Protein AF-A0A0W1RDR9-F1 (afdb_monomer_lite)

Structure (mmCIF, N/CA/C/O backbone):
data_AF-A0A0W1RDR9-F1
#
_entry.id   AF-A0A0W1RDR9-F1
#
loop_
_atom_site.group_PDB
_atom_site.id
_atom_site.type_symbol
_atom_site.label_atom_id
_atom_site.label_alt_id
_atom_site.label_comp_id
_atom_site.label_asym_id
_atom_site.label_entity_id
_atom_site.label_seq_id
_atom_site.pdbx_PDB_ins_code
_atom_site.Cartn_x
_atom_site.Cartn_y
_atom_site.Cartn_z
_atom_site.occupancy
_atom_site.B_iso_or_equiv
_atom_site.auth_seq_id
_atom_site.auth_comp_id
_atom_site.auth_asym_id
_atom_site.auth_atom_id
_atom_site.pdbx_PDB_model_num
ATOM 1 N N . MET A 1 1 ? 0.461 -3.476 -5.724 1.00 96.25 1 MET A N 1
ATOM 2 C CA . MET A 1 1 ? -0.082 -3.752 -4.376 1.00 96.25 1 MET A CA 1
ATOM 3 C C . MET A 1 1 ? -1.140 -2.717 -4.108 1.00 96.25 1 MET A C 1
ATOM 5 O O . MET A 1 1 ? -0.832 -1.532 -4.246 1.00 96.25 1 MET A O 1
ATOM 9 N N . PHE A 1 2 ? -2.326 -3.173 -3.743 1.00 97.62 2 PHE A N 1
ATOM 10 C CA . PHE A 1 2 ? -3.511 -2.345 -3.570 1.00 97.62 2 PHE A CA 1
ATOM 11 C C . PHE A 1 2 ? -3.993 -2.431 -2.129 1.00 97.62 2 PHE A C 1
ATOM 13 O O . PHE A 1 2 ? -3.816 -3.464 -1.475 1.00 97.62 2 PHE A O 1
ATOM 20 N N . ASP A 1 3 ? -4.513 -1.323 -1.615 1.00 96.81 3 ASP A N 1
ATOM 21 C CA . ASP A 1 3 ? -5.036 -1.281 -0.256 1.00 96.81 3 ASP A CA 1
ATOM 22 C C . ASP A 1 3 ? -6.482 -1.795 -0.153 1.00 96.81 3 ASP A C 1
ATOM 24 O O . ASP A 1 3 ? -7.035 -2.343 -1.110 1.00 96.81 3 ASP A O 1
ATOM 28 N N . LEU A 1 4 ? -7.077 -1.703 1.037 1.00 96.06 4 LEU A N 1
ATOM 29 C CA . LEU A 1 4 ? -8.448 -2.146 1.302 1.00 96.06 4 LEU A CA 1
ATOM 30 C C . LEU A 1 4 ? -9.504 -1.387 0.475 1.00 96.06 4 LEU A C 1
ATOM 32 O O . LEU A 1 4 ? -10.586 -1.934 0.282 1.00 96.06 4 LEU A O 1
ATOM 36 N N . ASP A 1 5 ? -9.177 -0.200 -0.054 1.00 94.69 5 ASP A N 1
ATOM 37 C CA . ASP A 1 5 ? -10.055 0.608 -0.918 1.00 94.69 5 ASP A CA 1
ATOM 38 C C . ASP A 1 5 ? -9.714 0.468 -2.407 1.00 94.69 5 ASP A C 1
ATOM 40 O O . ASP A 1 5 ? -10.122 1.303 -3.217 1.00 94.69 5 ASP A O 1
ATOM 44 N N . ASP A 1 6 ? -8.910 -0.534 -2.767 1.00 95.62 6 ASP A N 1
ATOM 45 C CA . ASP A 1 6 ? -8.413 -0.734 -4.128 1.00 95.62 6 ASP A CA 1
ATOM 46 C C . ASP A 1 6 ? -7.571 0.449 -4.656 1.00 95.62 6 ASP A C 1
ATOM 48 O O . ASP A 1 6 ? -7.431 0.683 -5.859 1.00 95.62 6 ASP A O 1
ATOM 52 N N . ARG A 1 7 ? -6.957 1.234 -3.756 1.00 96.38 7 ARG A N 1
ATOM 53 C CA . ARG A 1 7 ? -6.041 2.305 -4.162 1.00 96.38 7 ARG A CA 1
ATOM 54 C C . ARG A 1 7 ? -4.634 1.731 -4.347 1.00 96.38 7 ARG A C 1
ATOM 56 O O . ARG A 1 7 ? -4.140 0.992 -3.487 1.00 96.38 7 ARG A O 1
ATOM 63 N N . PRO A 1 8 ? -3.914 2.097 -5.423 1.00 96.88 8 PRO A N 1
ATOM 64 C CA . PRO A 1 8 ? -2.542 1.650 -5.623 1.00 96.88 8 PRO A CA 1
ATOM 65 C C . PRO A 1 8 ? -1.614 2.175 -4.519 1.00 96.88 8 PRO A C 1
ATOM 67 O O . PRO A 1 8 ? -1.254 3.352 -4.475 1.00 96.88 8 PRO A O 1
ATOM 70 N N . ALA A 1 9 ? -1.170 1.286 -3.638 1.00 96.62 9 ALA A N 1
ATOM 71 C CA . ALA A 1 9 ? -0.286 1.644 -2.536 1.00 96.62 9 ALA A CA 1
ATOM 72 C C . ALA A 1 9 ? 1.178 1.630 -2.974 1.00 96.62 9 ALA A C 1
ATOM 74 O O . ALA A 1 9 ? 1.926 2.579 -2.731 1.00 96.62 9 ALA A O 1
ATOM 75 N N . TYR A 1 10 ? 1.598 0.543 -3.628 1.00 95.38 10 TYR A N 1
ATOM 76 C CA . TYR A 1 10 ? 2.999 0.321 -3.973 1.00 95.38 10 TYR A CA 1
ATOM 77 C C . TYR A 1 10 ? 3.183 -0.525 -5.237 1.00 95.38 10 TYR A C 1
ATOM 79 O O . TYR A 1 10 ? 2.541 -1.566 -5.415 1.00 95.38 10 TYR A O 1
ATOM 87 N N . VAL A 1 11 ? 4.133 -0.110 -6.073 1.00 95.25 11 VAL A N 1
ATOM 88 C CA . VAL A 1 11 ? 4.647 -0.855 -7.229 1.00 95.25 11 VAL A CA 1
ATOM 89 C C . VAL A 1 11 ? 6.121 -1.176 -6.998 1.00 95.25 11 VAL A C 1
ATOM 91 O O . VAL A 1 11 ? 6.881 -0.354 -6.482 1.00 95.25 11 VAL A O 1
ATOM 94 N N . GLY A 1 12 ? 6.541 -2.376 -7.386 1.00 93.25 12 GLY A N 1
ATOM 95 C CA . GLY A 1 12 ? 7.943 -2.761 -7.347 1.00 93.25 12 GLY A CA 1
ATOM 96 C C . GLY A 1 12 ? 8.227 -3.979 -8.210 1.00 93.25 12 GLY A C 1
ATOM 97 O O . GLY A 1 12 ? 7.342 -4.787 -8.478 1.00 93.25 12 GLY A O 1
ATOM 98 N N . ARG A 1 13 ? 9.486 -4.130 -8.606 1.00 93.56 13 ARG A N 1
ATOM 99 C CA . ARG A 1 13 ? 9.981 -5.290 -9.357 1.00 93.56 13 ARG A CA 1
ATOM 100 C C . ARG A 1 13 ? 10.571 -6.391 -8.474 1.00 93.56 13 ARG A C 1
ATOM 102 O O . ARG A 1 13 ? 11.168 -6.135 -7.425 1.00 93.56 13 ARG A O 1
ATOM 109 N N . SER A 1 14 ? 10.450 -7.635 -8.932 1.00 93.81 14 SER A N 1
ATOM 110 C CA . SER A 1 14 ? 11.093 -8.806 -8.330 1.00 93.81 14 SER A CA 1
ATOM 111 C C . SER A 1 14 ? 11.322 -9.887 -9.383 1.00 93.81 14 SER A C 1
ATOM 113 O O . SER A 1 14 ? 10.470 -10.096 -10.237 1.00 93.81 14 SER A O 1
ATOM 115 N N . SER A 1 15 ? 12.428 -10.626 -9.280 1.00 92.62 15 SER A N 1
ATOM 116 C CA . SER A 1 15 ? 12.657 -11.844 -10.073 1.00 92.62 15 SER A CA 1
ATOM 117 C C . SER A 1 15 ? 11.939 -13.075 -9.508 1.00 92.62 15 SER A C 1
ATOM 119 O O . SER A 1 15 ? 11.859 -14.107 -10.167 1.00 92.62 15 SER A O 1
ATOM 121 N N . ASN A 1 16 ? 11.433 -12.991 -8.274 1.00 93.50 16 ASN A N 1
ATOM 122 C CA . ASN A 1 16 ? 10.661 -14.047 -7.629 1.00 93.50 16 ASN A CA 1
ATOM 123 C C . ASN A 1 16 ? 9.558 -13.420 -6.768 1.00 93.50 16 ASN A C 1
ATOM 125 O O . ASN A 1 16 ? 9.820 -12.900 -5.676 1.00 93.50 16 ASN A O 1
ATOM 129 N N . LEU A 1 17 ? 8.325 -13.438 -7.277 1.00 92.62 17 LEU A N 1
ATOM 130 C CA . LEU A 1 17 ? 7.164 -12.857 -6.603 1.00 92.62 17 LEU A CA 1
ATOM 131 C C . LEU A 1 17 ? 6.919 -13.515 -5.241 1.00 92.62 17 LEU A C 1
ATOM 133 O O . LEU A 1 17 ? 6.840 -12.817 -4.235 1.00 92.62 17 LEU A O 1
ATOM 137 N N . TYR A 1 18 ? 6.896 -14.849 -5.178 1.00 91.69 18 TYR A N 1
ATOM 138 C CA . TYR A 1 18 ? 6.621 -15.588 -3.942 1.00 91.69 18 TYR A CA 1
ATOM 139 C C . TYR A 1 18 ? 7.607 -15.244 -2.817 1.00 91.69 18 TYR A C 1
ATOM 141 O O . TYR A 1 18 ? 7.209 -14.920 -1.696 1.00 91.69 18 TYR A O 1
ATOM 149 N N . SER A 1 19 ? 8.909 -15.243 -3.120 1.00 92.50 19 SER A N 1
ATOM 150 C CA . SER A 1 19 ? 9.940 -14.866 -2.150 1.00 92.50 19 SER A CA 1
ATOM 151 C C . SER A 1 19 ? 9.763 -13.425 -1.672 1.00 92.50 19 SER A C 1
ATOM 153 O O . SER A 1 19 ? 9.990 -13.139 -0.495 1.00 92.50 19 SER A O 1
ATOM 155 N N . ARG A 1 20 ? 9.358 -12.515 -2.565 1.00 92.88 20 ARG A N 1
ATOM 156 C CA . ARG A 1 20 ? 9.165 -11.100 -2.240 1.00 92.88 20 ARG A CA 1
ATOM 157 C C . ARG A 1 20 ? 7.918 -10.870 -1.390 1.00 92.88 20 ARG A C 1
ATOM 159 O O . ARG A 1 20 ? 7.996 -10.142 -0.405 1.00 92.88 20 ARG A O 1
ATOM 166 N N . LEU A 1 21 ? 6.812 -11.546 -1.692 1.00 92.94 21 LEU A N 1
ATOM 167 C CA . LEU A 1 21 ? 5.604 -11.522 -0.866 1.00 92.94 21 LEU A CA 1
ATOM 168 C C . LEU A 1 21 ? 5.887 -12.076 0.534 1.00 92.94 21 LEU A C 1
ATOM 170 O O . LEU A 1 21 ? 5.563 -11.429 1.527 1.00 92.94 21 LEU A O 1
ATOM 174 N N . ARG A 1 22 ? 6.602 -13.204 0.643 1.00 91.75 22 ARG A N 1
ATOM 175 C CA . ARG A 1 22 ? 7.029 -13.738 1.947 1.00 91.75 22 ARG A CA 1
ATOM 176 C C . ARG A 1 22 ? 7.903 -12.740 2.713 1.00 91.75 22 ARG A C 1
ATOM 178 O O . ARG A 1 22 ? 7.778 -12.626 3.931 1.00 91.75 22 ARG A O 1
ATOM 185 N N . GLN A 1 23 ? 8.776 -12.013 2.019 1.00 89.69 23 GLN A N 1
ATOM 186 C CA . GLN A 1 23 ? 9.603 -10.968 2.622 1.00 89.69 23 GLN A CA 1
ATOM 187 C C . GLN A 1 23 ? 8.761 -9.818 3.195 1.00 89.69 23 GLN A C 1
ATOM 189 O O . GLN A 1 23 ? 9.048 -9.327 4.285 1.00 89.69 23 GLN A O 1
ATOM 194 N N . HIS A 1 24 ? 7.727 -9.392 2.471 1.00 90.62 24 HIS A N 1
ATOM 195 C CA . HIS A 1 24 ? 6.866 -8.287 2.880 1.00 90.62 24 HIS A CA 1
ATOM 196 C C . HIS A 1 24 ? 5.888 -8.680 3.991 1.00 90.62 24 HIS A C 1
ATOM 198 O O . HIS A 1 24 ? 5.862 -8.026 5.027 1.00 90.62 24 HIS A O 1
ATOM 204 N N . PHE A 1 25 ? 5.128 -9.758 3.803 1.00 89.56 25 PHE A N 1
ATOM 205 C CA . PHE A 1 25 ? 3.964 -10.068 4.640 1.00 89.56 25 PHE A CA 1
ATOM 206 C C . PHE A 1 25 ? 4.263 -11.047 5.780 1.00 89.56 25 PHE A C 1
ATOM 208 O O . PHE A 1 25 ? 3.629 -10.972 6.827 1.00 89.56 25 PHE A O 1
ATOM 215 N N . VAL A 1 26 ? 5.258 -11.930 5.619 1.00 86.88 26 VAL A N 1
ATOM 216 C CA . VAL A 1 26 ? 5.592 -12.948 6.634 1.00 86.88 26 VAL A CA 1
ATOM 217 C C . VAL A 1 26 ? 6.809 -12.539 7.456 1.00 86.88 26 VAL A C 1
ATOM 219 O O . VAL A 1 26 ? 6.754 -12.511 8.679 1.00 86.88 26 VAL A O 1
ATOM 222 N N . ARG A 1 27 ? 7.929 -12.232 6.793 1.00 87.31 27 ARG A N 1
ATOM 223 C CA . ARG A 1 27 ? 9.191 -11.882 7.470 1.00 87.31 27 ARG A CA 1
ATOM 224 C C . ARG A 1 27 ? 9.260 -10.415 7.882 1.00 87.31 27 ARG A C 1
ATOM 226 O O . ARG A 1 27 ? 9.942 -10.102 8.849 1.00 87.31 27 ARG A O 1
ATOM 233 N N . GLN A 1 28 ? 8.591 -9.539 7.131 1.00 84.31 28 GLN A N 1
ATOM 234 C CA . GLN A 1 28 ? 8.549 -8.089 7.346 1.00 84.31 28 GLN A CA 1
ATOM 235 C C . GLN A 1 28 ? 9.934 -7.414 7.389 1.00 84.31 28 GLN A C 1
ATOM 237 O O . GLN A 1 28 ? 10.114 -6.358 7.992 1.00 84.31 28 GLN A O 1
ATOM 242 N N . ASP A 1 29 ? 10.924 -7.996 6.709 1.00 83.62 29 ASP A N 1
ATOM 243 C CA . ASP A 1 29 ? 12.325 -7.554 6.728 1.00 83.62 29 ASP A CA 1
ATOM 244 C C . ASP A 1 29 ? 12.770 -6.876 5.421 1.00 83.62 29 ASP A C 1
ATOM 246 O O . ASP A 1 29 ? 13.937 -6.530 5.238 1.00 83.62 29 ASP A O 1
ATOM 250 N N . SER A 1 30 ? 11.837 -6.640 4.499 1.00 80.81 30 SER A N 1
ATOM 251 C CA . SER A 1 30 ? 12.070 -5.754 3.355 1.00 80.81 30 SER A CA 1
ATOM 252 C C . SER A 1 30 ? 12.222 -4.300 3.811 1.00 80.81 30 SER A C 1
ATOM 254 O O . SER A 1 30 ? 11.514 -3.887 4.723 1.00 80.81 30 SER A O 1
ATOM 256 N N . SER A 1 31 ? 13.028 -3.485 3.124 1.00 77.62 31 SER A N 1
ATOM 257 C CA . SER A 1 31 ? 13.145 -2.042 3.416 1.00 77.62 31 SER A CA 1
ATOM 258 C C . SER A 1 31 ? 11.802 -1.300 3.383 1.00 77.62 31 SER A C 1
ATOM 260 O O . SER A 1 31 ? 11.573 -0.369 4.146 1.00 77.62 31 SER A O 1
ATOM 262 N N . VAL A 1 32 ? 10.881 -1.732 2.523 1.00 78.25 32 VAL A N 1
ATOM 263 C CA . VAL A 1 32 ? 9.556 -1.118 2.378 1.00 78.25 32 VAL A CA 1
ATOM 264 C C . VAL A 1 32 ? 8.656 -1.410 3.590 1.00 78.25 32 VAL A C 1
ATOM 266 O O . VAL A 1 32 ? 7.821 -0.592 3.948 1.00 78.25 32 VAL A O 1
ATOM 269 N N . VAL A 1 33 ? 8.850 -2.525 4.293 1.00 75.69 33 VAL A N 1
ATOM 270 C CA . VAL A 1 33 ? 8.049 -2.867 5.487 1.00 75.69 33 VAL A CA 1
ATOM 271 C C . VAL A 1 33 ? 8.796 -2.522 6.777 1.00 75.69 33 VAL A C 1
ATOM 273 O O . VAL A 1 33 ? 8.219 -1.983 7.721 1.00 75.69 33 VAL A O 1
ATOM 276 N N . SER A 1 34 ? 10.109 -2.745 6.815 1.00 72.56 34 SER A N 1
ATOM 277 C CA . SER A 1 34 ? 10.935 -2.545 8.005 1.00 72.56 34 SER A CA 1
ATOM 278 C C . SER A 1 34 ? 10.970 -1.084 8.450 1.00 72.56 34 SER A C 1
ATOM 280 O O . SER A 1 34 ? 10.968 -0.824 9.652 1.00 72.56 34 SER A O 1
ATOM 282 N N . TYR A 1 35 ? 10.881 -0.127 7.522 1.00 74.81 35 TYR A N 1
ATOM 283 C CA . TYR A 1 35 ? 10.766 1.302 7.839 1.00 74.81 35 TYR A CA 1
ATOM 284 C C . TYR A 1 35 ? 9.321 1.800 7.987 1.00 74.81 35 TYR A C 1
ATOM 286 O O . TYR A 1 35 ? 9.112 2.999 8.138 1.00 74.81 35 TYR A O 1
ATOM 294 N N . GLY A 1 36 ? 8.330 0.899 7.971 1.00 84.19 36 GLY A N 1
ATOM 295 C CA . GLY A 1 36 ? 6.913 1.263 8.049 1.00 84.19 36 GLY A CA 1
ATOM 296 C C . GLY A 1 36 ? 6.427 2.016 6.814 1.00 84.19 36 GLY A C 1
ATOM 297 O O . GLY A 1 36 ? 5.507 2.811 6.912 1.00 84.19 36 GLY A O 1
ATOM 298 N N . ARG A 1 37 ? 7.073 1.828 5.653 1.00 89.75 37 ARG A N 1
ATOM 299 C CA . ARG A 1 37 ? 6.603 2.479 4.426 1.00 89.75 37 ARG A CA 1
ATOM 300 C C . ARG A 1 37 ? 5.277 1.871 3.985 1.00 89.75 37 ARG A C 1
ATOM 302 O O . ARG A 1 37 ? 4.329 2.601 3.733 1.00 89.75 37 ARG A O 1
ATOM 309 N N . LEU A 1 38 ? 5.211 0.547 3.962 1.00 92.31 38 LEU A N 1
ATOM 310 C CA . LEU A 1 38 ? 3.996 -0.216 3.715 1.00 92.31 38 LEU A CA 1
ATOM 311 C C . LEU A 1 38 ? 3.363 -0.641 5.038 1.00 92.31 38 LEU A C 1
ATOM 313 O O . LEU A 1 38 ? 4.013 -1.280 5.872 1.00 92.31 38 LEU A O 1
ATOM 317 N N . ASP A 1 39 ? 2.086 -0.321 5.194 1.00 93.75 39 ASP A N 1
ATOM 318 C CA . ASP A 1 39 ? 1.258 -0.855 6.262 1.00 93.75 39 ASP A CA 1
ATOM 319 C C . ASP A 1 39 ? 0.580 -2.135 5.780 1.00 93.75 39 ASP A C 1
ATOM 321 O O . ASP A 1 39 ? -0.425 -2.093 5.083 1.00 93.75 39 ASP A O 1
ATOM 325 N N . ILE A 1 40 ? 1.154 -3.289 6.123 1.00 92.19 40 ILE A N 1
ATOM 326 C CA . ILE A 1 40 ? 0.665 -4.591 5.642 1.00 92.19 40 ILE A CA 1
ATOM 327 C C . ILE A 1 40 ? -0.767 -4.908 6.086 1.00 92.19 40 ILE A C 1
ATOM 329 O O . ILE A 1 40 ? -1.395 -5.788 5.505 1.00 92.19 40 ILE A O 1
ATOM 333 N N . TRP A 1 41 ? -1.264 -4.241 7.134 1.00 94.12 41 TRP A N 1
ATOM 334 C CA . TRP A 1 41 ? -2.640 -4.418 7.583 1.00 94.12 41 TRP A CA 1
ATOM 335 C C . TRP A 1 41 ? -3.638 -3.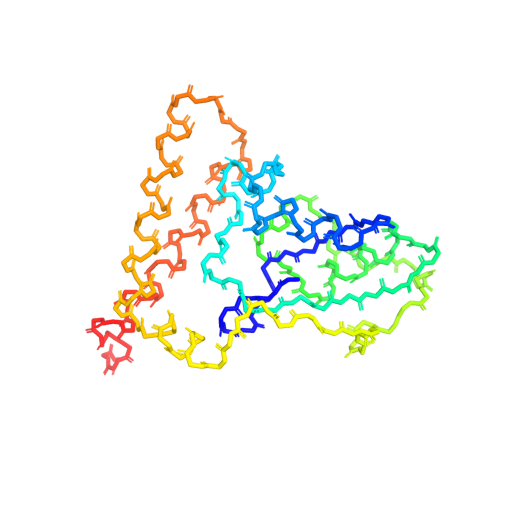925 6.532 1.00 94.12 41 TRP A C 1
ATOM 337 O O . TRP A 1 41 ? -4.720 -4.489 6.394 1.00 94.12 41 TRP A O 1
ATOM 347 N N . ASP A 1 42 ? -3.234 -2.904 5.784 1.00 94.69 42 ASP A N 1
ATOM 348 C CA . ASP A 1 42 ? -4.063 -2.152 4.853 1.00 94.69 42 ASP A CA 1
ATOM 349 C C . ASP A 1 42 ? -3.995 -2.708 3.427 1.00 94.69 42 ASP A C 1
ATOM 351 O O . ASP A 1 42 ? -4.681 -2.190 2.567 1.00 94.69 42 ASP A O 1
ATOM 355 N N . ILE A 1 43 ? -3.172 -3.727 3.140 1.00 96.12 43 ILE A N 1
ATOM 356 C CA . ILE A 1 43 ? -3.019 -4.275 1.781 1.00 96.12 43 ILE A CA 1
ATOM 357 C C . ILE A 1 43 ? -3.968 -5.454 1.577 1.00 96.12 43 ILE A C 1
ATOM 359 O O . ILE A 1 43 ? -3.881 -6.444 2.307 1.00 96.12 43 ILE A O 1
ATOM 363 N N . SER A 1 44 ? -4.832 -5.354 0.566 1.00 96.62 44 SER A N 1
ATOM 364 C CA . SER A 1 44 ? -5.835 -6.368 0.223 1.00 96.62 44 SER A CA 1
ATOM 365 C C . SER A 1 44 ? -5.274 -7.417 -0.736 1.00 96.62 44 SER A C 1
ATOM 367 O O . SER A 1 44 ? -5.295 -8.611 -0.437 1.00 96.62 44 SER A O 1
ATOM 369 N N . HIS A 1 45 ? -4.692 -6.971 -1.850 1.00 97.06 45 HIS A N 1
ATOM 370 C CA . HIS A 1 45 ? -4.220 -7.854 -2.908 1.00 97.06 45 HIS A CA 1
ATOM 371 C C . HIS A 1 45 ? -2.998 -7.307 -3.657 1.00 97.06 45 HIS A C 1
ATOM 373 O O . HIS A 1 45 ? -2.539 -6.162 -3.502 1.00 97.06 45 HIS A O 1
ATOM 379 N N . VAL A 1 46 ? -2.412 -8.185 -4.470 1.00 97.75 46 VAL A N 1
ATOM 380 C CA . VAL A 1 46 ? -1.259 -7.879 -5.314 1.00 97.75 46 VAL A CA 1
ATOM 381 C C . VAL A 1 46 ? -1.484 -8.378 -6.726 1.00 97.75 46 VAL A C 1
ATOM 383 O O . VAL A 1 46 ? -1.400 -9.578 -6.982 1.00 97.75 46 VAL A O 1
ATOM 386 N N . ASP A 1 47 ? -1.624 -7.438 -7.645 1.00 98.12 47 ASP A N 1
ATOM 387 C CA . ASP A 1 47 ? -1.490 -7.720 -9.066 1.00 98.12 47 ASP A CA 1
ATOM 388 C C . ASP A 1 47 ? -0.029 -7.853 -9.478 1.00 98.12 47 ASP A C 1
ATOM 390 O O . ASP A 1 47 ? 0.860 -7.151 -8.969 1.00 98.12 47 ASP A O 1
ATOM 394 N N . TRP A 1 48 ? 0.219 -8.762 -10.417 1.00 97.75 48 TRP A N 1
ATOM 395 C CA . TRP A 1 48 ? 1.536 -8.980 -10.986 1.00 97.75 48 TRP A CA 1
ATOM 396 C C . TRP A 1 48 ? 1.494 -9.170 -12.501 1.00 97.75 48 TRP A C 1
ATOM 398 O O . TRP A 1 48 ? 0.534 -9.672 -13.080 1.00 97.75 48 TRP A O 1
ATOM 408 N N . TRP A 1 49 ? 2.606 -8.783 -13.121 1.00 97.25 49 TRP A N 1
ATOM 409 C CA . TRP A 1 49 ? 2.874 -8.911 -14.545 1.00 97.25 49 TRP A CA 1
ATOM 410 C C . TRP A 1 49 ? 4.242 -9.562 -14.737 1.00 97.25 49 TRP A C 1
ATOM 412 O O . TRP A 1 49 ? 5.206 -9.231 -14.039 1.00 97.25 49 TRP A O 1
ATOM 422 N N . SER A 1 50 ? 4.334 -10.465 -15.702 1.00 95.75 50 SER A N 1
ATOM 423 C CA . SER A 1 50 ? 5.573 -11.029 -16.220 1.00 95.75 50 SER A CA 1
ATOM 424 C C . SER A 1 50 ? 6.058 -10.206 -17.397 1.00 95.75 50 SER A C 1
ATOM 426 O O . SER A 1 50 ? 5.298 -9.805 -18.270 1.00 95.75 50 SER A O 1
ATOM 428 N N . THR A 1 51 ? 7.356 -9.946 -17.425 1.00 95.06 51 THR A N 1
ATOM 429 C CA . THR A 1 51 ? 7.977 -9.113 -18.451 1.00 95.06 51 THR A CA 1
ATOM 430 C C . THR A 1 51 ? 9.463 -9.413 -18.507 1.00 95.06 51 THR A C 1
ATOM 432 O O . THR A 1 51 ? 10.095 -9.673 -17.480 1.00 95.06 51 THR A O 1
ATOM 435 N N . GLU A 1 52 ? 10.043 -9.337 -19.701 1.00 93.25 52 GLU A N 1
ATOM 436 C CA . GLU A 1 52 ? 11.500 -9.358 -19.868 1.00 93.25 52 GLU A CA 1
ATOM 437 C C . GLU A 1 52 ? 12.112 -7.958 -19.671 1.00 93.25 52 GLU A C 1
ATOM 439 O O . GLU A 1 52 ? 13.325 -7.810 -19.516 1.00 93.25 52 GLU A O 1
ATOM 444 N N . LYS A 1 53 ? 11.273 -6.913 -19.635 1.00 93.06 53 LYS A N 1
ATOM 445 C CA . LYS A 1 53 ? 11.649 -5.494 -19.573 1.00 93.06 53 LYS A CA 1
ATOM 446 C C . LYS A 1 53 ? 11.294 -4.857 -18.227 1.00 93.06 53 LYS A C 1
ATOM 448 O O . LYS A 1 53 ? 10.756 -3.748 -18.179 1.00 93.06 53 LYS A O 1
ATOM 453 N N . ASP A 1 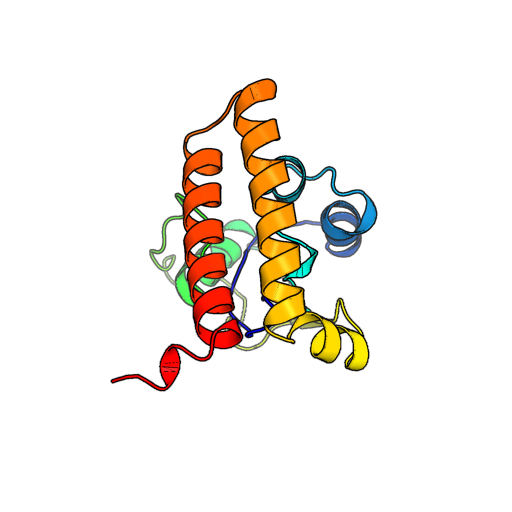54 ? 11.644 -5.539 -17.135 1.00 91.25 54 ASP A N 1
ATOM 454 C CA . ASP A 1 54 ? 11.262 -5.212 -15.749 1.00 91.25 54 ASP A CA 1
ATOM 455 C C . ASP A 1 54 ? 11.322 -3.713 -15.401 1.00 91.25 54 ASP A C 1
ATOM 457 O O . ASP A 1 54 ? 10.355 -3.160 -14.888 1.00 91.25 54 ASP A O 1
ATOM 461 N N . LYS A 1 55 ? 12.421 -3.021 -15.719 1.00 90.81 55 LYS A N 1
ATOM 462 C CA . LYS A 1 55 ? 12.616 -1.599 -15.392 1.00 90.81 55 LYS A CA 1
ATOM 463 C C . LYS A 1 55 ? 11.665 -0.666 -16.138 1.00 90.81 55 LYS A C 1
ATOM 465 O O . LYS A 1 55 ? 11.194 0.309 -15.562 1.00 90.81 55 LYS A O 1
ATOM 470 N N . ILE A 1 56 ? 11.440 -0.909 -17.430 1.00 91.88 56 ILE A N 1
ATOM 471 C CA . ILE A 1 56 ? 10.585 -0.044 -18.257 1.00 91.88 56 ILE A CA 1
ATOM 472 C C . ILE A 1 56 ? 9.122 -0.307 -17.902 1.00 91.88 56 ILE A C 1
ATOM 474 O O . ILE A 1 56 ? 8.355 0.637 -17.733 1.00 91.88 56 ILE A O 1
ATOM 478 N N . SER A 1 57 ? 8.764 -1.574 -17.713 1.00 93.50 57 SER A N 1
ATOM 479 C CA . SER A 1 57 ? 7.435 -1.989 -17.271 1.00 93.50 57 SER A CA 1
ATOM 480 C C . SER A 1 57 ? 7.109 -1.466 -15.862 1.00 93.50 57 SER A C 1
ATOM 482 O O . SER A 1 57 ? 6.014 -0.957 -15.649 1.00 93.50 57 SER A O 1
ATOM 484 N N . GLU A 1 58 ? 8.068 -1.464 -14.924 1.00 93.81 58 GLU A N 1
ATOM 485 C CA . GLU A 1 58 ? 7.912 -0.830 -13.601 1.00 93.81 58 GLU A CA 1
ATOM 486 C C . GLU A 1 58 ? 7.623 0.673 -13.730 1.00 93.81 58 GLU A C 1
ATOM 488 O O . GLU A 1 58 ? 6.686 1.163 -13.105 1.00 93.81 58 GLU A O 1
ATOM 493 N N . LYS A 1 59 ? 8.365 1.406 -14.576 1.00 92.94 59 LYS A N 1
ATOM 494 C CA . LYS A 1 59 ? 8.083 2.830 -14.841 1.00 92.94 59 LYS A CA 1
ATOM 495 C C . LYS A 1 59 ? 6.685 3.046 -15.426 1.00 92.94 59 LYS A C 1
ATOM 497 O O . LYS A 1 59 ? 5.995 3.971 -15.010 1.00 92.94 59 LYS A O 1
ATOM 502 N N . ALA A 1 60 ? 6.259 2.197 -16.360 1.00 93.38 60 ALA A N 1
ATOM 503 C CA . ALA A 1 60 ? 4.928 2.281 -16.955 1.00 93.38 60 ALA A CA 1
ATOM 504 C C . ALA A 1 60 ? 3.821 2.054 -15.911 1.00 93.38 60 ALA A C 1
ATOM 506 O O . ALA A 1 60 ? 2.892 2.852 -15.839 1.00 93.38 60 ALA A O 1
ATOM 507 N N . LEU A 1 61 ? 3.962 1.041 -15.048 1.00 94.81 61 LEU A N 1
ATOM 508 C CA . LEU A 1 61 ? 3.035 0.783 -13.938 1.00 94.81 61 LEU A CA 1
ATOM 509 C C . LEU A 1 61 ? 3.022 1.928 -12.916 1.00 94.81 61 LEU A C 1
ATOM 511 O O . LEU A 1 61 ? 1.962 2.302 -12.420 1.00 94.81 61 LEU A O 1
ATOM 515 N N . LEU A 1 62 ? 4.183 2.520 -12.616 1.00 94.88 62 LEU A N 1
ATOM 516 C CA . LEU A 1 62 ? 4.291 3.683 -11.730 1.00 94.88 62 LEU A CA 1
ATOM 517 C C . LEU A 1 62 ? 3.580 4.915 -12.300 1.00 94.88 62 LEU A C 1
ATOM 519 O O . LEU A 1 62 ? 2.894 5.611 -11.554 1.00 94.88 62 LEU A O 1
ATOM 523 N N . ALA A 1 63 ? 3.734 5.182 -13.599 1.00 93.25 63 ALA A N 1
ATOM 524 C CA . ALA A 1 63 ? 3.050 6.278 -14.282 1.00 93.25 63 ALA A CA 1
ATOM 525 C C . ALA A 1 63 ? 1.534 6.040 -14.357 1.00 93.25 63 ALA A C 1
ATOM 527 O O . ALA A 1 63 ? 0.749 6.956 -14.117 1.00 93.25 63 ALA A O 1
ATOM 528 N N . HIS A 1 64 ? 1.135 4.802 -14.641 1.00 93.75 64 HIS A N 1
ATOM 529 C CA . HIS A 1 64 ? -0.256 4.413 -14.821 1.00 93.75 64 HIS A CA 1
ATOM 530 C C . HIS A 1 64 ? -1.058 4.421 -13.518 1.00 93.75 64 HIS A C 1
ATOM 532 O O . HIS A 1 64 ? -2.050 5.136 -13.415 1.00 93.75 64 HIS A O 1
ATOM 538 N N . HIS A 1 65 ? -0.591 3.706 -12.495 1.00 94.56 65 HIS A N 1
ATOM 539 C CA . HIS A 1 65 ? -1.314 3.585 -11.228 1.00 94.56 65 HIS A CA 1
ATOM 540 C C . HIS A 1 65 ? -1.019 4.719 -10.240 1.00 94.56 65 HIS A C 1
ATOM 542 O O . HIS A 1 65 ? -1.745 4.889 -9.267 1.00 94.56 65 HIS A O 1
ATOM 548 N N . SER A 1 66 ? 0.055 5.493 -10.446 1.00 93.75 66 SER A N 1
ATOM 549 C CA . SER A 1 66 ? 0.453 6.600 -9.562 1.00 93.75 66 SER A CA 1
ATOM 550 C C . SER A 1 66 ? 0.442 6.260 -8.056 1.00 93.75 66 SER A C 1
ATOM 552 O O . SER A 1 66 ? -0.112 7.023 -7.260 1.00 93.75 66 SER A O 1
ATOM 554 N N . PRO A 1 67 ? 1.085 5.156 -7.623 1.00 95.50 67 PRO A N 1
ATOM 555 C CA . PRO A 1 67 ? 0.951 4.672 -6.257 1.00 95.50 67 PRO A CA 1
ATOM 556 C C . PRO A 1 67 ? 1.471 5.662 -5.210 1.00 95.50 67 PRO A C 1
ATOM 558 O O . PRO A 1 67 ? 2.537 6.276 -5.371 1.00 95.50 67 PRO A O 1
ATOM 561 N N . TYR A 1 68 ? 0.735 5.797 -4.105 1.00 94.31 68 TYR A N 1
ATOM 562 C CA . TYR A 1 68 ? 0.981 6.855 -3.121 1.00 94.31 68 TYR A CA 1
ATOM 563 C C . TYR A 1 68 ? 2.252 6.640 -2.285 1.00 94.31 68 TYR A C 1
ATOM 565 O O . TYR A 1 68 ? 2.818 7.612 -1.777 1.00 94.31 68 TYR A O 1
ATOM 573 N N . LEU A 1 69 ? 2.779 5.409 -2.201 1.00 93.69 69 LEU A N 1
ATOM 574 C CA . LEU A 1 69 ? 4.019 5.115 -1.474 1.00 93.69 69 LEU A CA 1
ATOM 575 C C . LEU A 1 69 ? 5.259 5.049 -2.361 1.00 93.69 69 LEU A C 1
ATOM 577 O O . LEU A 1 69 ? 6.329 4.799 -1.820 1.00 93.69 69 LEU A O 1
ATOM 581 N N . ASN A 1 70 ? 5.215 5.265 -3.679 1.00 92.50 70 ASN A N 1
ATOM 582 C CA . ASN A 1 70 ? 6.416 5.272 -4.536 1.00 92.50 70 ASN A CA 1
ATOM 583 C C . ASN A 1 70 ? 6.976 6.692 -4.743 1.00 92.50 70 ASN A C 1
ATOM 585 O O . ASN A 1 70 ? 6.897 7.276 -5.823 1.00 92.50 70 ASN A O 1
ATOM 589 N N . PHE A 1 71 ? 7.576 7.272 -3.700 1.00 87.12 71 PHE A N 1
ATOM 590 C CA . PHE A 1 71 ? 8.215 8.591 -3.789 1.00 87.12 71 PHE A CA 1
ATOM 591 C C . PHE A 1 71 ? 9.386 8.626 -4.776 1.00 87.12 71 PHE A C 1
ATOM 593 O O . PHE A 1 71 ? 10.092 7.633 -4.940 1.00 87.12 71 PHE A O 1
ATOM 600 N N . GLY A 1 72 ? 9.590 9.782 -5.418 1.00 74.56 72 GLY A N 1
ATOM 601 C CA . GLY A 1 72 ? 10.738 10.034 -6.298 1.00 74.56 72 GLY A CA 1
ATOM 602 C C . GLY A 1 72 ? 10.747 9.227 -7.598 1.00 74.56 72 GLY A C 1
ATOM 603 O O . GLY A 1 72 ? 11.715 9.298 -8.345 1.00 74.56 72 GLY A O 1
ATOM 604 N N . SER A 1 73 ? 9.687 8.467 -7.870 1.00 71.06 73 SER A N 1
ATOM 605 C CA . SER A 1 73 ? 9.519 7.745 -9.127 1.00 71.06 73 SER A CA 1
ATOM 606 C C . SER A 1 73 ? 9.132 8.736 -10.219 1.00 71.06 73 SER A C 1
ATOM 608 O O . SER A 1 73 ? 8.157 9.468 -10.045 1.00 71.06 73 SER A O 1
ATOM 610 N N . GLU A 1 74 ? 9.882 8.774 -11.322 1.00 61.94 74 GLU A N 1
ATOM 611 C CA . GLU A 1 74 ? 9.469 9.494 -12.531 1.00 61.94 74 GLU A CA 1
ATOM 612 C C . GLU A 1 74 ? 8.102 8.951 -12.961 1.00 61.94 74 GLU A C 1
ATOM 614 O O . GLU A 1 74 ? 7.972 7.772 -13.283 1.00 61.94 74 GLU A O 1
ATOM 619 N N . ARG A 1 75 ? 7.075 9.806 -12.914 1.00 68.62 75 ARG A N 1
ATOM 620 C CA . ARG A 1 75 ? 5.703 9.482 -13.345 1.00 68.62 75 ARG A CA 1
ATOM 621 C C . ARG A 1 75 ? 5.493 9.737 -14.836 1.00 68.62 75 ARG A C 1
ATOM 623 O O . ARG A 1 75 ? 4.365 9.743 -15.317 1.00 68.62 75 ARG A O 1
ATOM 630 N N . GLU A 1 76 ? 6.575 10.000 -15.556 1.00 75.62 76 GLU A N 1
ATOM 631 C CA . GLU A 1 76 ? 6.535 10.136 -17.000 1.00 75.62 76 GLU A CA 1
ATOM 632 C C . GLU A 1 76 ? 6.409 8.748 -17.615 1.00 75.62 76 GLU A C 1
ATOM 634 O O . GLU A 1 76 ? 7.154 7.823 -17.274 1.00 75.62 76 GLU A O 1
ATOM 639 N N . TYR A 1 77 ? 5.441 8.604 -18.518 1.00 77.19 77 TYR A N 1
ATOM 640 C CA . TYR A 1 77 ? 5.310 7.380 -19.285 1.00 77.19 77 TYR A CA 1
ATOM 641 C C . TYR A 1 77 ? 6.607 7.147 -20.064 1.00 77.19 77 TYR A C 1
ATOM 643 O O . TYR A 1 77 ? 7.041 8.041 -20.792 1.00 77.19 77 TYR A O 1
ATOM 651 N N . PRO A 1 78 ? 7.226 5.960 -19.951 1.00 79.81 78 PRO A N 1
ATOM 652 C CA . PRO A 1 78 ? 8.360 5.639 -20.798 1.00 79.81 78 PRO A CA 1
ATOM 653 C C . PRO A 1 78 ? 7.916 5.643 -22.265 1.00 79.81 78 PRO A C 1
ATOM 655 O O . PRO A 1 78 ? 6.781 5.267 -22.571 1.00 79.81 78 PRO A O 1
ATOM 658 N N . ASP A 1 79 ? 8.820 6.007 -23.178 1.00 73.75 79 ASP A N 1
ATOM 659 C CA . ASP A 1 79 ? 8.580 5.958 -24.623 1.00 73.75 79 ASP A CA 1
ATOM 660 C C . ASP A 1 79 ? 8.244 4.519 -25.061 1.00 73.75 79 ASP A C 1
ATOM 662 O O . ASP A 1 79 ? 9.142 3.706 -25.280 1.00 73.75 79 ASP A O 1
ATOM 666 N N . LYS A 1 80 ? 6.937 4.204 -25.080 1.00 67.88 80 LYS A N 1
ATOM 667 C CA . LYS A 1 80 ? 6.182 3.041 -25.615 1.00 67.88 80 LYS A CA 1
ATOM 668 C C . LYS A 1 80 ? 6.913 1.694 -25.785 1.00 67.88 80 LYS A C 1
ATOM 670 O O . LYS A 1 80 ? 6.611 0.939 -26.704 1.00 67.88 80 LYS A O 1
ATOM 675 N N . SER A 1 81 ? 7.857 1.361 -24.913 1.00 83.19 81 SER A N 1
ATOM 676 C CA . SER A 1 81 ? 8.762 0.213 -25.085 1.00 83.19 81 SER A CA 1
ATOM 677 C C . SER A 1 81 ? 8.525 -0.937 -24.103 1.00 83.19 81 SER A C 1
ATOM 679 O O . SER A 1 81 ? 9.221 -1.952 -24.205 1.00 83.19 81 SER A O 1
ATOM 681 N N . TYR A 1 82 ? 7.549 -0.817 -23.199 1.00 85.44 82 TYR A N 1
ATOM 682 C CA . TYR A 1 82 ? 7.096 -1.907 -22.328 1.00 85.44 82 TYR A CA 1
ATOM 683 C C . TYR A 1 82 ? 6.222 -2.910 -23.096 1.00 85.44 82 TYR A C 1
ATOM 685 O O . TYR A 1 82 ? 5.652 -2.589 -24.135 1.00 85.44 82 TYR A O 1
ATOM 693 N N . ASP A 1 83 ? 6.167 -4.143 -22.602 1.00 89.31 83 ASP A N 1
ATOM 694 C CA . ASP A 1 83 ? 5.547 -5.307 -23.251 1.00 89.31 83 ASP A CA 1
ATOM 695 C C . ASP A 1 83 ? 4.381 -5.908 -22.446 1.00 89.31 83 ASP A C 1
ATOM 697 O O . ASP A 1 83 ? 3.904 -6.992 -22.768 1.00 89.31 83 ASP A O 1
ATOM 701 N N . ILE A 1 84 ? 3.903 -5.192 -21.428 1.00 92.94 84 ILE A N 1
ATOM 702 C CA . ILE A 1 84 ? 2.795 -5.610 -20.562 1.00 92.94 84 ILE A CA 1
ATOM 703 C C . ILE A 1 84 ? 1.520 -4.816 -20.852 1.00 92.94 84 ILE A C 1
ATOM 705 O O . ILE A 1 84 ? 1.577 -3.649 -21.249 1.00 92.94 84 ILE A O 1
ATOM 709 N N . ASN A 1 85 ? 0.363 -5.434 -20.609 1.00 93.81 85 ASN A N 1
ATOM 710 C CA . ASN A 1 85 ? -0.921 -4.738 -20.600 1.00 93.81 85 ASN A CA 1
ATOM 711 C C . ASN A 1 85 ? -1.193 -4.178 -19.198 1.00 93.81 85 ASN A C 1
ATOM 713 O O . ASN A 1 85 ? -1.487 -4.939 -18.284 1.00 93.81 85 ASN A O 1
ATOM 717 N N . LEU A 1 86 ? -1.109 -2.857 -19.041 1.00 93.06 86 LEU A N 1
ATOM 718 C CA . LEU A 1 86 ? -1.217 -2.183 -17.740 1.00 93.06 86 LEU A CA 1
ATOM 719 C C . LEU A 1 86 ? -2.583 -2.370 -17.057 1.00 93.06 86 LEU A C 1
ATOM 721 O O . LEU A 1 86 ? -2.644 -2.344 -15.838 1.00 93.06 86 LEU A O 1
ATOM 725 N N . GLU A 1 87 ? -3.645 -2.612 -17.829 1.00 93.44 87 GLU A N 1
ATOM 726 C CA . GLU A 1 87 ? -5.017 -2.787 -17.321 1.00 93.44 87 GLU A CA 1
ATOM 727 C C . GLU A 1 87 ? -5.353 -4.250 -16.999 1.00 93.44 87 GLU A C 1
ATOM 729 O O . GLU A 1 87 ? -6.385 -4.541 -16.403 1.00 93.44 87 GLU A O 1
ATOM 734 N N . ASN A 1 88 ? -4.529 -5.196 -17.458 1.00 95.38 88 ASN A N 1
ATOM 735 C CA . ASN A 1 88 ? -4.818 -6.621 -17.345 1.00 95.38 88 ASN A CA 1
ATOM 736 C C . ASN A 1 88 ? -3.602 -7.364 -16.780 1.00 95.38 88 ASN A C 1
ATOM 738 O O . ASN A 1 88 ? -2.733 -7.765 -17.567 1.00 95.38 88 ASN A O 1
ATOM 742 N N . PRO A 1 89 ? -3.523 -7.538 -15.449 1.00 97.38 89 PRO A N 1
ATOM 743 C CA . PRO A 1 89 ? -2.466 -8.320 -14.822 1.00 97.38 89 PRO A CA 1
ATOM 744 C C . PRO A 1 89 ? -2.472 -9.776 -15.283 1.00 97.38 89 PRO A C 1
ATOM 746 O O . PRO A 1 89 ? -3.504 -10.331 -15.657 1.00 97.38 89 PRO A O 1
ATOM 749 N N . ASP A 1 90 ? -1.300 -10.410 -15.224 1.00 97.25 90 ASP A N 1
ATOM 750 C CA . ASP A 1 90 ? -1.168 -11.849 -15.488 1.00 97.25 90 ASP A CA 1
ATOM 751 C C . ASP A 1 90 ? -1.774 -12.682 -14.353 1.00 97.25 90 ASP A C 1
ATOM 753 O O . ASP A 1 90 ? -2.148 -13.843 -14.537 1.00 97.25 90 ASP A O 1
ATOM 757 N N . GLY A 1 91 ? -1.880 -12.084 -13.168 1.00 97.31 91 GLY A N 1
ATOM 758 C CA . GLY A 1 91 ? -2.659 -12.622 -12.075 1.00 97.31 91 GLY A CA 1
ATOM 759 C C . GLY A 1 91 ? -2.709 -11.696 -10.871 1.00 97.31 91 GLY A C 1
ATOM 760 O O . GLY A 1 91 ? -1.939 -10.742 -10.745 1.00 97.31 91 GLY A O 1
ATOM 761 N N . THR A 1 92 ? -3.588 -12.067 -9.951 1.00 97.38 92 THR A N 1
ATOM 762 C CA . THR A 1 92 ? -3.817 -11.374 -8.686 1.00 97.38 92 THR A CA 1
ATOM 763 C C . THR A 1 92 ? -3.612 -12.355 -7.541 1.00 97.38 92 THR A C 1
ATOM 765 O O . THR A 1 92 ? -4.006 -13.521 -7.614 1.00 97.38 92 THR A O 1
ATOM 768 N N . VAL A 1 93 ? -2.941 -11.900 -6.488 1.00 96.00 93 VAL A N 1
ATOM 769 C CA . VAL A 1 93 ? -2.794 -12.636 -5.233 1.00 96.00 93 VAL A CA 1
ATOM 770 C C . VAL A 1 93 ? -3.616 -11.927 -4.171 1.00 96.00 93 VAL A C 1
ATOM 772 O O . VAL A 1 93 ? -3.201 -10.879 -3.676 1.00 96.00 93 VAL A O 1
ATOM 775 N N . GLU A 1 94 ? -4.736 -12.534 -3.796 1.00 95.81 94 GLU A N 1
ATOM 776 C CA . GLU A 1 94 ? -5.501 -12.137 -2.615 1.00 95.81 94 GLU A CA 1
ATOM 777 C C . GLU A 1 94 ? -4.685 -12.434 -1.356 1.00 95.81 94 GLU A C 1
ATOM 779 O O . GLU A 1 94 ? -4.219 -13.561 -1.149 1.00 95.81 94 GLU A O 1
ATOM 784 N N . LEU A 1 95 ? -4.467 -11.418 -0.523 1.00 94.12 95 LEU A N 1
ATOM 785 C CA . LEU A 1 95 ? -3.704 -11.569 0.718 1.00 94.12 95 LEU A CA 1
ATOM 786 C C . LEU A 1 95 ? -4.599 -11.850 1.922 1.00 94.12 95 LEU A C 1
ATOM 788 O O . LEU A 1 95 ? -4.094 -12.290 2.957 1.00 94.12 95 LEU A O 1
ATOM 792 N N . LEU A 1 96 ? -5.897 -11.584 1.791 1.00 92.50 96 LEU A N 1
ATOM 793 C CA . LEU A 1 96 ? -6.887 -11.666 2.854 1.00 92.50 96 LEU A CA 1
ATOM 794 C C . LEU A 1 96 ? -8.056 -12.543 2.409 1.00 92.50 96 LEU A C 1
ATOM 796 O O . LEU A 1 96 ? -8.419 -12.575 1.238 1.00 92.50 96 LEU A O 1
ATOM 800 N N . ALA A 1 97 ? -8.663 -13.246 3.362 1.00 94.06 97 ALA A N 1
ATOM 801 C CA . ALA A 1 97 ? -9.990 -13.808 3.142 1.00 94.06 97 ALA A CA 1
ATOM 802 C C . ALA A 1 97 ? -11.036 -12.681 3.158 1.00 94.06 97 ALA A C 1
ATOM 804 O O . ALA A 1 97 ? -10.865 -11.700 3.880 1.00 94.06 97 ALA A O 1
ATOM 805 N N . GLU A 1 98 ? -12.150 -12.856 2.448 1.00 93.50 98 GLU A N 1
ATOM 806 C CA . GLU A 1 98 ? -13.242 -11.869 2.371 1.00 93.50 98 GLU A CA 1
ATOM 807 C C . GLU A 1 98 ? -13.718 -11.412 3.762 1.00 93.50 98 GLU A C 1
ATOM 809 O O . GLU A 1 98 ? -13.740 -10.221 4.055 1.00 93.50 98 GLU A O 1
ATOM 814 N N . SER A 1 99 ? -13.950 -12.352 4.684 1.00 96.00 99 SER A N 1
ATOM 815 C CA . SER A 1 99 ? -14.345 -12.034 6.066 1.00 96.00 99 SER A CA 1
ATOM 816 C C . SER A 1 99 ? -13.306 -11.201 6.826 1.00 96.00 99 SER A C 1
ATOM 818 O O . SER A 1 99 ? -13.633 -10.450 7.743 1.00 96.00 99 SER A O 1
ATOM 820 N N . GLU A 1 100 ? -12.024 -11.371 6.494 1.00 95.94 100 GLU A N 1
ATOM 821 C CA . GLU A 1 100 ? -10.958 -10.571 7.087 1.00 95.94 100 GLU A CA 1
ATOM 822 C C . GLU A 1 100 ? -10.912 -9.178 6.459 1.00 95.94 100 GLU A C 1
ATOM 824 O O . GLU A 1 100 ? -10.778 -8.200 7.189 1.00 95.94 100 GLU A O 1
ATOM 829 N N . GLN A 1 101 ? -11.088 -9.065 5.143 1.00 95.00 101 GLN A N 1
ATOM 830 C CA . GLN A 1 101 ? -11.205 -7.776 4.467 1.00 95.00 101 GLN A CA 1
ATOM 831 C C . GLN A 1 101 ? -12.380 -6.962 5.021 1.00 95.00 101 GLN A C 1
ATOM 833 O O . GLN A 1 101 ? -12.183 -5.803 5.384 1.00 95.00 101 GLN A O 1
ATOM 838 N N . GLU A 1 102 ? -13.556 -7.572 5.194 1.00 95.50 102 GLU A N 1
ATOM 839 C CA . GLU A 1 102 ? -14.716 -6.939 5.835 1.00 95.50 102 GLU A CA 1
ATOM 840 C C . GLU A 1 102 ? -14.372 -6.434 7.239 1.00 95.50 102 GLU A C 1
ATOM 842 O O . GLU A 1 102 ? -14.584 -5.266 7.559 1.00 95.50 102 GLU A O 1
ATOM 847 N N . PHE A 1 103 ? -13.769 -7.289 8.073 1.00 97.25 103 PHE A N 1
ATOM 848 C CA . PHE A 1 103 ? -13.380 -6.919 9.433 1.00 97.25 103 PHE A CA 1
ATOM 849 C C . PHE A 1 103 ? -12.390 -5.749 9.461 1.00 97.25 103 PHE A C 1
ATOM 851 O O . PHE A 1 103 ? -12.534 -4.829 10.273 1.00 97.25 103 PHE A O 1
ATOM 858 N N . ARG A 1 104 ? -11.368 -5.783 8.600 1.00 96.94 104 ARG A N 1
ATOM 859 C CA . ARG A 1 104 ? -10.321 -4.756 8.545 1.00 96.94 104 ARG A CA 1
ATOM 860 C C . ARG A 1 104 ? -10.829 -3.429 7.991 1.00 96.94 104 ARG A C 1
ATOM 862 O O . ARG A 1 104 ? -10.316 -2.395 8.413 1.00 96.94 104 ARG A O 1
ATOM 869 N N . SER A 1 105 ? -11.828 -3.469 7.111 1.00 95.38 105 SER A N 1
ATOM 870 C CA . SER A 1 105 ? -12.428 -2.285 6.482 1.00 95.38 105 SER A CA 1
ATOM 871 C C . SER A 1 105 ? -13.368 -1.521 7.416 1.00 95.38 105 SER A C 1
ATOM 873 O O . SER A 1 105 ? -13.673 -0.368 7.146 1.00 95.38 105 SER A O 1
ATOM 875 N N . ILE A 1 106 ? -13.790 -2.107 8.547 1.00 96.06 106 ILE A N 1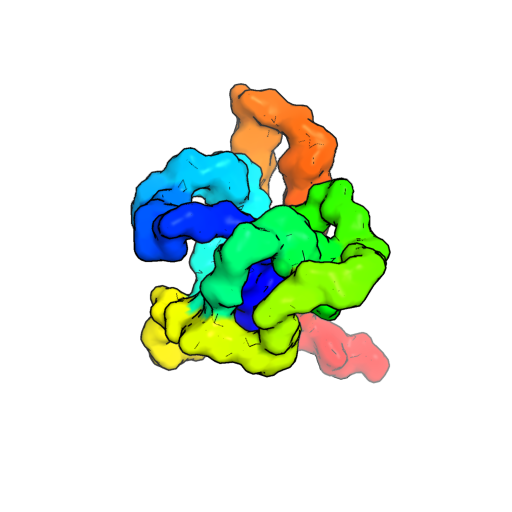
ATOM 876 C CA . ILE A 1 106 ? -14.590 -1.387 9.551 1.00 96.06 106 ILE A CA 1
ATOM 877 C C . ILE A 1 106 ? -13.819 -0.130 10.013 1.00 96.06 106 ILE A C 1
ATOM 879 O O . ILE A 1 106 ? -12.710 -0.281 10.548 1.00 96.06 106 ILE A O 1
ATOM 883 N N . PRO A 1 107 ? -14.405 1.084 9.931 1.00 95.31 107 PRO A N 1
ATOM 884 C CA . PRO A 1 107 ? -13.687 2.343 10.178 1.00 95.31 107 PRO A CA 1
ATOM 885 C C . PRO A 1 107 ? -12.992 2.415 11.540 1.00 95.31 107 PRO A C 1
ATOM 887 O O . PRO A 1 107 ? -11.858 2.886 11.656 1.00 95.31 107 PRO A O 1
ATOM 890 N N . TYR A 1 108 ? -13.627 1.859 12.578 1.00 96.56 108 TYR A N 1
ATOM 891 C CA . TYR A 1 108 ? -13.028 1.715 13.907 1.00 96.56 108 TYR A CA 1
ATOM 892 C C . TYR A 1 108 ? -11.731 0.887 13.881 1.00 96.56 108 TYR A C 1
ATOM 894 O O . TYR A 1 108 ? -10.701 1.319 14.406 1.00 96.56 108 TYR A O 1
ATOM 902 N N . ASN A 1 109 ? -11.768 -0.306 13.273 1.00 97.75 109 ASN A N 1
ATOM 903 C CA . ASN A 1 109 ? -10.625 -1.219 13.228 1.00 97.75 109 ASN A CA 1
ATOM 904 C C . ASN A 1 109 ? -9.487 -0.616 12.407 1.00 97.75 109 ASN A C 1
ATOM 906 O O . ASN A 1 109 ? -8.331 -0.651 12.837 1.00 97.75 109 ASN A O 1
ATOM 910 N N . ARG A 1 110 ? -9.828 -0.018 11.264 1.00 95.94 110 ARG A N 1
ATOM 911 C CA . ARG A 1 110 ? -8.873 0.620 10.364 1.00 95.94 110 ARG A CA 1
ATOM 912 C C . ARG A 1 110 ? -8.187 1.817 11.017 1.00 95.94 110 ARG A C 1
ATOM 914 O O . ARG A 1 110 ? -6.958 1.883 11.034 1.00 95.94 110 ARG A O 1
ATOM 921 N N . SER A 1 111 ? -8.956 2.698 11.661 1.00 96.94 111 SER A N 1
ATOM 922 C CA . SER A 1 111 ? -8.434 3.844 12.420 1.00 96.94 111 SER A CA 1
ATOM 923 C C . SER A 1 111 ? -7.502 3.409 13.547 1.00 96.94 111 SER A C 1
ATOM 925 O O . SER A 1 111 ? -6.385 3.918 13.677 1.00 96.94 111 SER A O 1
ATOM 927 N N . LYS A 1 112 ? -7.928 2.425 14.348 1.00 97.62 112 LYS A N 1
ATOM 928 C CA . LYS A 1 112 ? -7.123 1.887 15.449 1.00 97.62 112 LYS A CA 1
ATOM 929 C C . LYS A 1 112 ? -5.792 1.326 14.945 1.00 97.62 112 LYS A C 1
ATOM 931 O O . LYS A 1 112 ? -4.741 1.652 15.494 1.00 97.62 112 LYS A O 1
ATOM 936 N N . GLN A 1 113 ? -5.825 0.516 13.892 1.00 97.12 113 GLN A N 1
ATOM 937 C CA . GLN A 1 113 ? -4.620 -0.086 13.324 1.00 97.12 113 GLN A CA 1
ATOM 938 C C . GLN A 1 113 ? -3.688 0.958 12.707 1.00 97.12 113 GLN A C 1
ATOM 940 O O . GLN A 1 113 ? -2.473 0.893 12.909 1.00 97.12 113 GLN A O 1
ATOM 945 N N . LYS A 1 114 ? -4.234 1.986 12.049 1.00 97.00 114 LYS A N 1
ATOM 946 C CA . LYS A 1 114 ? -3.430 3.079 11.494 1.00 97.00 114 LYS A CA 1
ATOM 947 C C . LYS A 1 114 ? -2.746 3.912 12.586 1.00 97.00 114 LYS A C 1
ATOM 949 O O . LYS A 1 114 ? -1.578 4.269 12.431 1.00 97.00 114 LYS A O 1
ATOM 954 N N . LEU A 1 115 ? -3.402 4.145 13.728 1.00 97.69 115 LEU A N 1
ATOM 955 C CA . LEU A 1 115 ? -2.771 4.755 14.910 1.00 97.69 115 LEU A CA 1
ATOM 956 C C . LEU A 1 115 ? -1.602 3.907 15.439 1.00 97.69 115 LEU A C 1
ATOM 958 O O . LEU A 1 115 ? -0.515 4.436 15.682 1.00 97.69 115 LEU A O 1
ATOM 962 N N . GLU A 1 116 ? -1.791 2.590 15.573 1.00 96.31 116 GLU A N 1
ATOM 963 C CA . GLU A 1 116 ? -0.729 1.659 15.987 1.00 96.31 116 GLU A CA 1
ATOM 964 C C . GLU A 1 116 ? 0.436 1.634 14.979 1.00 96.31 116 GLU A C 1
ATOM 966 O O . GLU A 1 116 ? 1.605 1.515 15.359 1.00 96.31 116 GLU A O 1
ATOM 971 N N . HIS A 1 117 ? 0.147 1.758 13.682 1.00 95.38 117 HIS A N 1
ATOM 972 C CA . HIS A 1 117 ? 1.156 1.879 12.632 1.00 95.38 117 HIS A CA 1
ATOM 973 C C . HIS A 1 117 ? 1.969 3.174 12.765 1.00 95.38 117 HIS A C 1
ATOM 975 O O . HIS A 1 117 ? 3.198 3.121 12.868 1.00 95.38 117 HIS A O 1
ATOM 981 N N . LEU A 1 118 ? 1.298 4.326 12.843 1.00 95.56 118 LEU A N 1
ATOM 982 C CA . LEU A 1 118 ? 1.937 5.637 12.982 1.00 95.56 118 LEU A CA 1
ATOM 983 C C . LEU A 1 118 ? 2.784 5.732 14.253 1.00 95.56 118 LEU A C 1
ATOM 985 O O . LEU A 1 118 ? 3.911 6.224 14.195 1.00 95.56 118 LEU A O 1
ATOM 989 N N . SER A 1 119 ? 2.302 5.198 15.380 1.00 94.50 119 SER A N 1
ATOM 990 C CA . SER A 1 119 ? 3.083 5.156 16.622 1.00 94.50 119 SER A CA 1
ATOM 991 C C . SER A 1 119 ? 4.407 4.409 16.426 1.00 94.50 119 SER A C 1
ATOM 993 O O . SER A 1 119 ? 5.467 4.921 16.788 1.00 94.50 119 SER A O 1
ATOM 995 N N . ARG A 1 120 ? 4.379 3.237 15.773 1.00 90.81 120 ARG A N 1
ATOM 996 C CA . ARG A 1 120 ? 5.596 2.469 15.451 1.00 90.81 120 ARG A CA 1
ATOM 997 C C . ARG A 1 120 ? 6.523 3.226 14.498 1.00 90.81 120 ARG A C 1
ATOM 999 O O . ARG A 1 120 ? 7.744 3.111 14.611 1.00 90.81 120 ARG A O 1
ATOM 1006 N N . MET A 1 121 ? 5.973 3.979 13.544 1.00 91.19 121 MET A N 1
ATOM 1007 C CA . MET A 1 121 ? 6.771 4.801 12.631 1.00 91.19 121 MET A CA 1
ATOM 1008 C C . MET A 1 121 ? 7.493 5.932 13.364 1.00 91.19 121 MET A C 1
ATOM 1010 O O . MET A 1 121 ? 8.676 6.149 13.104 1.00 91.19 121 MET A O 1
ATOM 1014 N N . VAL A 1 122 ? 6.812 6.625 14.282 1.00 91.19 122 VAL A N 1
ATOM 1015 C CA . VAL A 1 122 ? 7.396 7.706 15.093 1.00 91.19 122 VAL A CA 1
ATOM 1016 C C . VAL A 1 122 ? 8.579 7.193 15.913 1.00 91.19 122 VAL A C 1
ATOM 1018 O O . VAL A 1 122 ? 9.650 7.806 15.883 1.00 91.19 122 VAL A O 1
ATOM 1021 N N . ASP A 1 123 ? 8.438 6.032 16.556 1.00 89.31 123 ASP A N 1
ATOM 1022 C CA . ASP A 1 123 ? 9.537 5.405 17.297 1.00 89.31 123 ASP A CA 1
ATOM 1023 C C . ASP A 1 123 ? 10.722 5.083 16.377 1.00 89.31 123 ASP A C 1
ATOM 1025 O O . ASP A 1 123 ? 11.866 5.450 16.655 1.00 89.31 123 ASP A O 1
ATOM 1029 N N . LYS A 1 124 ? 10.468 4.459 15.221 1.00 83.00 124 LYS A N 1
ATOM 1030 C CA . LYS A 1 124 ? 11.527 4.143 14.246 1.00 83.00 124 LYS A CA 1
ATOM 1031 C C . LYS A 1 124 ? 12.248 5.396 13.752 1.00 83.00 124 LYS A C 1
ATOM 1033 O O . LYS A 1 124 ? 13.475 5.410 13.695 1.00 83.00 124 LYS A O 1
ATOM 1038 N N . ILE A 1 125 ? 11.501 6.451 13.434 1.00 85.81 125 ILE A N 1
ATOM 1039 C CA . ILE A 1 125 ? 12.016 7.772 13.048 1.00 85.81 125 ILE A CA 1
ATOM 1040 C C . ILE A 1 125 ? 12.954 8.304 14.133 1.00 85.81 125 ILE A C 1
ATOM 1042 O O . ILE A 1 125 ? 14.073 8.717 13.827 1.00 85.81 125 ILE A O 1
ATOM 1046 N N . LYS A 1 126 ? 12.535 8.246 15.399 1.00 86.25 126 LYS A N 1
ATOM 1047 C CA . LYS A 1 126 ? 13.320 8.754 16.524 1.00 86.25 126 LYS A CA 1
ATOM 1048 C C . LYS A 1 126 ? 14.610 7.964 16.758 1.00 86.25 126 LYS A C 1
ATOM 1050 O O . LYS A 1 126 ? 15.634 8.580 17.054 1.00 86.25 126 LYS A O 1
ATOM 1055 N N . TYR A 1 127 ? 14.562 6.635 16.661 1.00 84.06 127 TYR A N 1
ATOM 1056 C CA . TYR A 1 127 ? 15.635 5.765 17.156 1.00 84.06 127 TYR A CA 1
ATOM 1057 C C . TYR A 1 127 ? 16.553 5.173 16.076 1.00 84.06 127 TYR A C 1
ATOM 1059 O O . TYR A 1 127 ? 17.708 4.885 16.378 1.00 84.06 127 TYR A O 1
ATOM 1067 N N . ALA A 1 128 ? 16.094 4.995 14.833 1.00 75.81 128 ALA A N 1
ATOM 1068 C CA . ALA A 1 128 ? 16.851 4.284 13.791 1.00 75.81 128 ALA A CA 1
ATOM 1069 C C . ALA A 1 128 ? 17.545 5.200 12.763 1.00 75.81 128 ALA A C 1
ATOM 1071 O O . ALA A 1 128 ? 18.259 4.710 11.889 1.00 75.81 128 ALA A O 1
ATOM 1072 N N . GLY A 1 129 ? 17.350 6.520 12.859 1.00 66.69 129 GLY A N 1
ATOM 1073 C CA . GLY A 1 129 ? 17.778 7.468 11.831 1.00 66.69 129 GLY A CA 1
ATOM 1074 C C . GLY A 1 129 ? 16.854 7.426 10.608 1.00 66.69 129 GLY A C 1
ATOM 1075 O O . GLY A 1 129 ? 16.390 6.375 10.174 1.00 66.69 129 GLY A O 1
ATOM 1076 N N . HIS A 1 130 ? 16.534 8.596 10.062 1.00 69.69 130 HIS A N 1
ATOM 1077 C CA . HIS A 1 130 ? 15.422 8.745 9.118 1.00 69.69 130 HIS A CA 1
ATOM 1078 C C . HIS A 1 130 ? 15.802 9.468 7.827 1.00 69.69 130 HIS A C 1
ATOM 1080 O O . HIS A 1 130 ? 16.350 10.579 7.838 1.00 69.69 130 HIS A O 1
ATOM 1086 N N . SER A 1 131 ? 15.410 8.849 6.713 1.00 78.19 131 SER A N 1
ATOM 1087 C CA . SER A 1 131 ? 15.436 9.445 5.379 1.00 78.19 131 SER A CA 1
ATOM 1088 C C . SER A 1 131 ? 14.313 10.480 5.206 1.00 78.19 131 SER A C 1
ATOM 1090 O O . SER A 1 131 ? 13.352 10.515 5.983 1.00 78.19 131 SER A O 1
ATOM 1092 N N . ALA A 1 132 ? 14.416 11.329 4.180 1.00 83.31 132 ALA A N 1
ATOM 1093 C CA . ALA A 1 132 ? 13.317 12.217 3.793 1.00 83.31 132 ALA A CA 1
ATOM 1094 C C . ALA A 1 132 ? 12.056 11.419 3.407 1.00 83.31 132 ALA A C 1
ATOM 1096 O O . ALA A 1 132 ? 10.954 11.790 3.806 1.00 83.31 132 ALA A O 1
ATOM 1097 N N . ASP A 1 133 ? 12.233 10.279 2.736 1.00 83.06 133 ASP A N 1
ATOM 1098 C CA . ASP A 1 133 ? 11.157 9.358 2.361 1.00 83.06 133 ASP A CA 1
ATOM 1099 C C . ASP A 1 133 ? 10.407 8.806 3.574 1.00 83.06 133 ASP A C 1
ATOM 1101 O O . ASP A 1 133 ? 9.182 8.722 3.552 1.00 83.06 133 ASP A O 1
ATOM 1105 N N . THR A 1 134 ? 11.106 8.464 4.661 1.00 83.50 134 THR A N 1
ATOM 1106 C CA . THR A 1 134 ? 10.462 7.965 5.889 1.00 83.50 134 THR A CA 1
ATOM 1107 C C . THR A 1 134 ? 9.548 9.029 6.498 1.00 83.50 134 THR A C 1
ATOM 1109 O O . THR A 1 134 ? 8.421 8.727 6.882 1.00 83.50 134 THR A O 1
ATOM 1112 N N . ARG A 1 135 ? 9.996 10.294 6.531 1.00 88.00 135 ARG A N 1
ATOM 1113 C CA . ARG A 1 135 ? 9.160 11.414 6.995 1.00 88.00 135 ARG A CA 1
ATOM 1114 C C . ARG A 1 135 ? 7.967 11.647 6.071 1.00 88.00 135 ARG A C 1
ATOM 1116 O O . ARG A 1 135 ? 6.860 11.827 6.559 1.00 88.00 135 ARG A O 1
ATOM 1123 N N . LYS A 1 136 ? 8.175 11.587 4.753 1.00 90.88 136 LYS A N 1
ATOM 1124 C CA . LYS A 1 136 ? 7.088 11.700 3.774 1.00 90.88 136 LYS A CA 1
ATOM 1125 C C . LYS A 1 136 ? 6.066 10.571 3.919 1.00 90.88 136 LYS A C 1
ATOM 1127 O O . LYS A 1 136 ? 4.874 10.824 3.836 1.00 90.88 136 LYS A O 1
ATOM 1132 N N . THR A 1 137 ? 6.525 9.352 4.203 1.00 92.12 137 THR A N 1
ATOM 1133 C CA . THR A 1 137 ? 5.628 8.216 4.449 1.00 92.12 137 THR A CA 1
ATOM 1134 C C . THR A 1 137 ? 4.737 8.456 5.666 1.00 92.12 137 THR A C 1
ATOM 1136 O O . THR A 1 137 ? 3.550 8.162 5.613 1.00 92.12 137 THR A O 1
ATOM 1139 N N . LEU A 1 138 ? 5.294 9.002 6.756 1.00 93.56 138 LEU A N 1
ATOM 1140 C CA . LEU A 1 138 ? 4.518 9.300 7.962 1.00 93.56 138 LEU A CA 1
ATOM 1141 C C . LEU A 1 138 ? 3.358 10.254 7.652 1.00 93.56 138 LEU A C 1
ATOM 1143 O O . LEU A 1 138 ? 2.253 10.02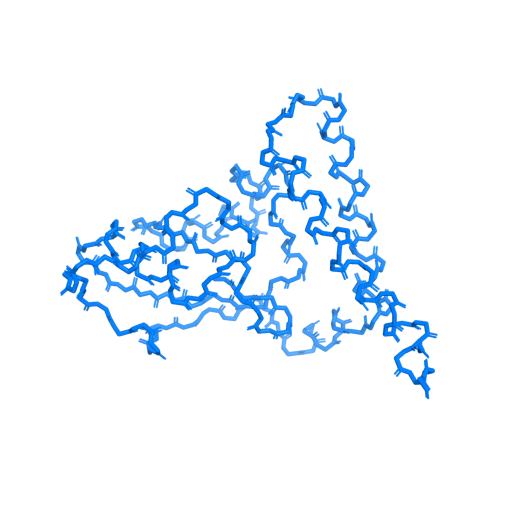8 8.127 1.00 93.56 138 LEU A O 1
ATOM 1147 N N . LEU A 1 139 ? 3.608 11.283 6.838 1.00 94.12 139 LEU A N 1
ATOM 1148 C CA . LEU A 1 139 ? 2.581 12.245 6.432 1.00 94.12 139 LEU A CA 1
ATOM 1149 C C . LEU A 1 139 ? 1.481 11.586 5.591 1.00 94.12 139 LEU A C 1
ATOM 1151 O O . LEU A 1 139 ? 0.311 11.798 5.869 1.00 94.12 139 LEU A O 1
ATOM 1155 N N . VAL A 1 140 ? 1.840 10.720 4.639 1.00 95.75 140 VAL A N 1
ATOM 1156 C CA . VAL A 1 140 ? 0.846 9.981 3.840 1.00 95.75 140 VAL A CA 1
ATOM 1157 C C . VAL A 1 140 ? -0.025 9.080 4.723 1.00 95.75 140 VAL A C 1
ATOM 1159 O O . VAL A 1 140 ? -1.244 9.086 4.606 1.00 95.75 140 VAL A O 1
ATOM 1162 N N . HIS A 1 141 ? 0.566 8.344 5.670 1.00 96.81 141 HIS A N 1
ATOM 1163 C CA . HIS A 1 141 ? -0.225 7.531 6.606 1.00 96.81 141 HIS A CA 1
ATOM 1164 C C . HIS A 1 141 ? -1.051 8.373 7.586 1.00 96.81 141 HIS A C 1
ATOM 1166 O O . HIS A 1 141 ? -2.083 7.903 8.061 1.00 96.81 141 HIS A O 1
ATOM 1172 N N . GLN A 1 142 ? -0.622 9.599 7.898 1.00 97.31 142 GLN A N 1
ATOM 1173 C CA . GLN A 1 142 ? -1.413 10.545 8.685 1.00 97.31 142 GLN A CA 1
ATOM 1174 C C . GLN A 1 142 ? -2.649 11.010 7.903 1.00 97.31 142 GLN A C 1
ATOM 1176 O O . GLN A 1 142 ? -3.726 11.061 8.488 1.00 97.31 142 GLN A O 1
ATOM 1181 N N . GLU A 1 143 ? -2.507 11.324 6.615 1.00 96.56 143 GLU A N 1
ATOM 1182 C CA . GLU A 1 143 ? -3.632 11.680 5.737 1.00 96.56 143 GLU A CA 1
ATOM 1183 C C . GLU A 1 143 ? -4.650 10.529 5.686 1.00 96.56 143 GLU A C 1
ATOM 1185 O O . GLU A 1 143 ? -5.823 10.734 5.990 1.00 96.56 143 GLU A O 1
ATOM 1190 N N . ILE A 1 144 ? -4.185 9.292 5.475 1.00 96.50 144 ILE A N 1
ATOM 1191 C CA . ILE A 1 144 ? -5.047 8.096 5.495 1.00 96.50 144 ILE A CA 1
ATOM 1192 C C . ILE A 1 144 ? -5.732 7.913 6.862 1.00 96.50 144 ILE A C 1
ATOM 1194 O O . ILE A 1 144 ? -6.900 7.540 6.934 1.00 96.50 144 ILE A O 1
ATOM 1198 N N . LEU A 1 145 ? -5.039 8.179 7.978 1.00 97.31 145 LEU A N 1
ATOM 1199 C CA . LEU A 1 145 ? -5.674 8.147 9.300 1.00 97.31 145 LEU A CA 1
ATOM 1200 C C . LEU A 1 145 ? -6.799 9.185 9.412 1.00 97.31 145 LEU A C 1
ATOM 1202 O O . LEU A 1 145 ? -7.824 8.887 10.016 1.00 97.31 145 LEU A O 1
ATOM 1206 N N . GLN A 1 146 ? -6.603 10.396 8.888 1.00 96.88 146 GLN A N 1
ATOM 1207 C CA . GLN A 1 146 ? -7.621 11.446 8.938 1.00 96.88 146 GLN A CA 1
ATOM 1208 C C . GLN A 1 146 ? -8.870 11.047 8.151 1.00 96.88 146 GLN A C 1
ATOM 1210 O O . GLN A 1 146 ? -9.967 11.247 8.664 1.00 96.88 146 GLN A O 1
ATOM 1215 N N . GLU A 1 147 ? -8.701 10.432 6.979 1.00 95.06 147 GLU A N 1
ATOM 1216 C CA . GLU A 1 147 ? -9.805 9.864 6.193 1.00 95.06 147 GLU A CA 1
ATOM 1217 C C . GLU A 1 14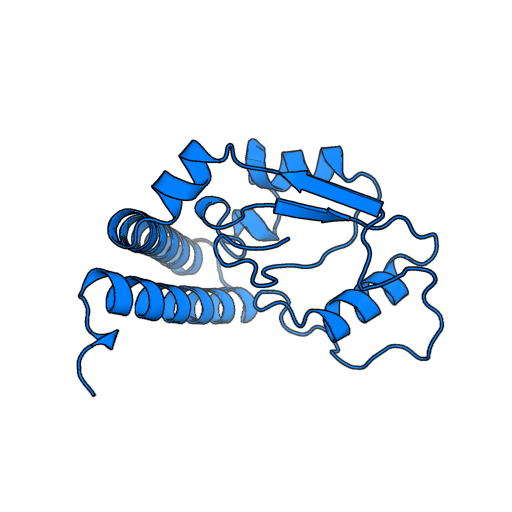7 ? -10.560 8.793 6.997 1.00 95.06 147 GLU A C 1
ATOM 1219 O O . GLU A 1 147 ? -11.761 8.917 7.220 1.00 95.06 147 GLU A O 1
ATOM 1224 N N . ASN A 1 148 ? -9.846 7.808 7.552 1.00 95.00 148 ASN A N 1
ATOM 1225 C CA . ASN A 1 148 ? -10.461 6.741 8.351 1.00 95.00 148 ASN A CA 1
ATOM 1226 C C . ASN A 1 148 ? -11.193 7.270 9.599 1.00 95.00 148 ASN A C 1
ATOM 1228 O O . ASN A 1 148 ? -12.220 6.723 10.007 1.00 95.00 148 ASN A O 1
ATOM 1232 N N . LEU A 1 149 ? -10.652 8.313 10.241 1.00 96.25 149 LEU A N 1
ATOM 1233 C CA . LEU A 1 149 ? -11.269 8.940 11.409 1.00 96.25 149 LEU A CA 1
ATOM 1234 C C . LEU A 1 149 ? -12.509 9.751 11.040 1.00 96.25 149 LEU A C 1
ATOM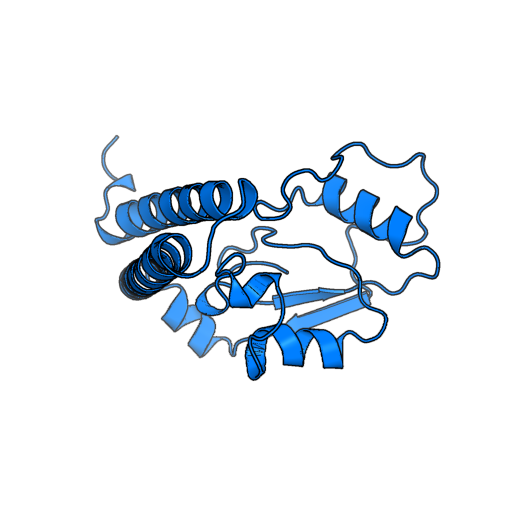 1236 O O . LEU A 1 149 ? -13.435 9.784 11.845 1.00 96.25 149 LEU A O 1
ATOM 1240 N N . ALA A 1 150 ? -12.528 10.404 9.876 1.00 95.69 150 ALA A N 1
ATOM 1241 C CA . ALA A 1 150 ? -13.704 11.123 9.396 1.00 95.69 150 ALA A CA 1
ATOM 1242 C C . ALA A 1 150 ? -14.886 10.164 9.218 1.00 95.69 150 ALA A C 1
ATOM 1244 O O . ALA A 1 150 ? -15.957 10.425 9.767 1.00 95.69 150 ALA A O 1
ATOM 1245 N N . GLU A 1 151 ? -14.642 9.009 8.597 1.00 94.50 151 GLU A N 1
ATOM 1246 C CA . GLU A 1 151 ? -15.644 7.957 8.431 1.00 94.50 151 GLU A CA 1
ATOM 1247 C C . GLU A 1 151 ? -16.060 7.352 9.785 1.00 94.50 151 GLU A C 1
ATOM 1249 O O . GLU A 1 151 ? -17.243 7.217 10.087 1.00 94.50 151 GLU A O 1
ATOM 1254 N N . PHE A 1 152 ? -15.096 7.038 10.662 1.00 95.69 152 PHE A N 1
ATOM 1255 C CA . PHE A 1 152 ? -15.383 6.488 11.993 1.00 95.69 152 PHE A CA 1
ATOM 1256 C C . PHE A 1 152 ? -16.216 7.432 12.875 1.00 95.69 152 PHE A C 1
ATOM 1258 O O . PHE A 1 152 ? -17.039 6.969 13.666 1.00 95.69 152 PHE A O 1
ATOM 1265 N N . LEU A 1 153 ? -15.978 8.741 12.774 1.00 95.25 153 LEU A N 1
ATOM 1266 C CA . LEU A 1 153 ? -16.671 9.770 13.547 1.00 95.25 153 LEU A CA 1
ATOM 1267 C C . LEU A 1 153 ? -17.932 10.303 12.850 1.00 95.25 153 LEU A C 1
ATOM 1269 O O . LEU A 1 153 ? -18.568 11.196 13.408 1.00 95.25 153 LEU A O 1
ATOM 1273 N N . ASP A 1 154 ? -18.284 9.769 11.676 1.00 91.88 154 ASP A N 1
ATOM 1274 C CA . ASP A 1 154 ? -19.428 10.199 10.860 1.00 91.88 154 ASP A CA 1
ATOM 1275 C C . ASP A 1 154 ? -19.390 11.703 10.514 1.00 91.88 154 ASP A C 1
ATOM 1277 O O . ASP A 1 154 ? -20.393 12.415 10.536 1.00 91.88 154 ASP A O 1
ATOM 1281 N N . LEU A 1 155 ? -18.192 12.227 10.231 1.00 87.50 155 LEU A N 1
ATOM 1282 C CA . LEU A 1 155 ? -17.998 13.645 9.899 1.00 87.50 155 LEU A CA 1
ATOM 1283 C C . LEU A 1 155 ? -18.353 13.960 8.441 1.00 87.50 155 LEU A C 1
ATOM 1285 O O . LEU A 1 155 ? -18.647 15.116 8.123 1.00 87.50 155 LEU A O 1
ATOM 1289 N N . ASP A 1 156 ? -18.393 12.939 7.585 1.00 67.31 156 ASP A N 1
ATOM 1290 C CA . ASP A 1 156 ? -18.686 13.046 6.152 1.00 67.31 156 ASP A CA 1
ATOM 1291 C C . ASP A 1 156 ? -20.148 13.449 5.863 1.00 67.31 156 ASP A C 1
ATOM 1293 O O . ASP A 1 156 ? -20.463 13.906 4.764 1.00 67.31 156 ASP A O 1
ATOM 1297 N N . GLY A 1 157 ? -21.039 13.352 6.862 1.00 57.62 157 GLY A N 1
ATOM 1298 C CA . GLY A 1 157 ? -22.440 13.789 6.801 1.00 57.62 157 GLY A CA 1
ATOM 1299 C C . GLY A 1 157 ? -22.691 15.261 7.162 1.00 57.62 157 GLY A C 1
ATOM 1300 O O . GLY A 1 157 ? -23.841 15.704 7.146 1.00 57.62 157 GLY A O 1
ATOM 1301 N N . THR A 1 158 ? -21.649 16.031 7.492 1.00 48.38 158 THR A N 1
ATOM 1302 C CA . THR A 1 158 ? -21.755 17.443 7.906 1.00 48.38 158 THR A CA 1
ATOM 1303 C C . THR A 1 158 ? -21.186 18.377 6.833 1.00 48.38 158 THR A C 1
ATOM 1305 O O . THR A 1 158 ? -20.097 18.930 6.981 1.00 48.38 158 THR A O 1
ATOM 1308 N N . GLN A 1 159 ? -21.928 18.562 5.738 1.00 40.09 159 GLN A N 1
ATOM 1309 C CA . GLN A 1 159 ? -21.764 19.696 4.816 1.00 40.09 159 GLN A CA 1
ATOM 1310 C C . GLN A 1 159 ? -23.057 20.500 4.722 1.00 40.09 159 GLN A C 1
ATOM 1312 O O . GLN A 1 159 ? -24.137 19.875 4.625 1.00 40.09 159 GLN A O 1
#

Secondary structure (DSSP, 8-state):
-EETTS-B------S-HHHHHIIIIII--SHHHHTTSS-GGGEEEEEE---S-HHHHHHHHHHHH--TT-TT---SPPSS---S-TTS-SEEEE-S-HHHHHHHHSHHHHHHHHHHHHHHHHHHHHHH---HHHHHHHHHHHHHHHHHHHHHTTGGG--

InterPro domains:
  IPR035901 GIY-YIG endonuclease superfamily [G3DSA:3.40.1440.10] (1-82)

pLDDT: mean 90.04, std 9.65, range [40.09, 98.12]

Foldseek 3Di:
DAFLVRAAADFDDDPDPVVVCCCVQPVLPDPCRVLLLDDNLGHFKDFAADFPPRVLVSLQLCLVRVHPSDPPRPNDRPPPPTDDDNVDGPDMGGPDDPVSSVVCPQLVNVLVSLVVSLVVNVVCCVPVPDDPSSVSSSVVSVVVSVVSVCVVVVVVPPD

Radius of gyration: 16.52 Å; chains: 1; bounding box: 40×35×43 Å

Organism: NCBI:txid1514971

Sequence (159 aa):
MFDLDDRPAYVGRSSNLYSRLRQHFVRQDSSVVSYGRLDIWDISHVDWWSTEKDKISEKALLAHHSPYLNFGSEREYPDKSYDINLENPDGTVELLAESEQEFRSIPYNRSKQKLEHLSRMVDKIKYAGHSADTRKTLLVHQEILQENLAEFLDLDGTQ